Protein AF-J0KR33-F1 (afdb_monomer_lite)

Radius of gyration: 20.99 Å; chains: 1; bounding box: 46×33×63 Å

pLDDT: mean 86.6, std 11.47, range [29.89, 96.38]

Foldseek 3Di:
DVQLQQQDDPVQLVCLQVVHDDDTPPDDQWDWDFDADPVRDTDIDIDGDSVNVVSVVVLVVLLVVLVVVVVVVVVCCVVPNDPPAAEDEAAQADSSSSGPSNVVSNVVVQVVVQVVVCVVPVDNRHYYHYARQWPDPRNQVVCCVVPVDRCVPPPSVPTPRCPPVDDDDD

Structure (mmCIF, N/CA/C/O backbone):
data_AF-J0KR33-F1
#
_entry.id   AF-J0KR33-F1
#
loop_
_atom_site.group_PDB
_atom_site.id
_atom_site.type_symbol
_atom_site.label_atom_id
_atom_site.label_alt_id
_atom_site.label_comp_id
_atom_site.label_asym_id
_atom_site.label_entity_id
_atom_site.label_seq_id
_atom_site.pdbx_PDB_ins_code
_atom_site.Cartn_x
_atom_site.Cartn_y
_atom_site.Cartn_z
_atom_site.occupancy
_atom_site.B_iso_or_equiv
_atom_site.auth_seq_id
_atom_site.auth_comp_id
_atom_site.auth_asym_id
_atom_site.auth_atom_id
_atom_site.pdbx_PDB_model_num
ATOM 1 N N . MET A 1 1 ? 11.641 -3.487 -12.365 1.00 61.62 1 MET A N 1
ATOM 2 C CA . MET A 1 1 ? 10.356 -3.474 -11.622 1.00 61.62 1 MET A CA 1
ATOM 3 C C . MET A 1 1 ? 10.520 -3.151 -10.135 1.00 61.62 1 MET A C 1
ATOM 5 O O . MET A 1 1 ? 9.800 -2.290 -9.658 1.00 61.62 1 MET A O 1
ATOM 9 N N . HIS A 1 2 ? 11.469 -3.759 -9.407 1.00 73.12 2 HIS A N 1
ATOM 10 C CA . HIS A 1 2 ? 11.709 -3.434 -7.984 1.00 73.12 2 HIS A CA 1
ATOM 11 C C . HIS A 1 2 ? 11.966 -1.933 -7.715 1.00 73.12 2 HIS A C 1
ATOM 13 O O . HIS A 1 2 ? 11.297 -1.379 -6.849 1.00 73.12 2 HIS A O 1
ATOM 19 N N . PRO A 1 3 ? 12.802 -1.227 -8.511 1.00 83.06 3 PRO A N 1
ATOM 20 C CA . PRO A 1 3 ? 13.039 0.203 -8.293 1.00 83.06 3 PRO A CA 1
ATOM 21 C C . PRO A 1 3 ? 11.818 1.078 -8.593 1.00 83.06 3 PRO A C 1
ATOM 23 O O . PRO A 1 3 ? 11.686 2.136 -7.991 1.00 83.06 3 PRO A O 1
ATOM 26 N N . PHE A 1 4 ? 10.918 0.623 -9.479 1.00 86.12 4 PHE A N 1
ATOM 27 C CA . PHE A 1 4 ? 9.653 1.306 -9.760 1.00 86.12 4 PHE A CA 1
ATOM 28 C C . PHE A 1 4 ? 8.812 1.365 -8.490 1.00 86.12 4 PHE A C 1
ATOM 30 O O . PHE A 1 4 ? 8.557 2.440 -7.977 1.00 86.12 4 PHE A O 1
ATOM 37 N N . LEU A 1 5 ? 8.469 0.208 -7.919 1.00 84.38 5 LEU A N 1
ATOM 38 C CA . LEU A 1 5 ? 7.576 0.142 -6.763 1.00 84.38 5 LEU A CA 1
ATOM 39 C C . LEU A 1 5 ? 8.151 0.808 -5.500 1.00 84.38 5 LEU A C 1
ATOM 41 O O . LEU A 1 5 ? 7.397 1.419 -4.746 1.00 84.38 5 LEU A O 1
ATOM 45 N N . GLU A 1 6 ? 9.456 0.669 -5.249 1.00 82.75 6 GLU A N 1
ATOM 46 C CA . GLU A 1 6 ? 10.099 1.179 -4.026 1.00 82.75 6 GLU A CA 1
ATOM 47 C C . GLU A 1 6 ? 10.270 2.695 -3.993 1.00 82.75 6 GLU A C 1
ATOM 49 O O . GLU A 1 6 ? 10.301 3.274 -2.909 1.00 82.75 6 GLU A O 1
ATOM 54 N N . ASN A 1 7 ? 10.407 3.324 -5.159 1.00 88.06 7 ASN A N 1
ATOM 55 C CA . ASN A 1 7 ? 10.664 4.757 -5.269 1.00 88.06 7 ASN A CA 1
ATOM 56 C C . ASN A 1 7 ? 9.436 5.525 -5.781 1.00 88.06 7 ASN A C 1
ATOM 58 O O . ASN A 1 7 ? 9.572 6.680 -6.164 1.00 88.06 7 ASN A O 1
ATOM 62 N N . LEU A 1 8 ? 8.250 4.901 -5.802 1.00 90.75 8 LEU A N 1
ATOM 63 C CA . LEU A 1 8 ? 6.993 5.613 -6.022 1.00 90.75 8 LEU A CA 1
ATOM 64 C C . LEU A 1 8 ? 6.630 6.429 -4.780 1.00 90.75 8 LEU A C 1
ATOM 66 O O . LEU A 1 8 ? 6.500 5.888 -3.680 1.00 90.75 8 LEU A O 1
ATOM 70 N N . ASP A 1 9 ? 6.374 7.710 -4.996 1.00 90.31 9 ASP A N 1
ATOM 71 C CA . ASP A 1 9 ? 5.743 8.608 -4.039 1.00 90.31 9 ASP A CA 1
ATOM 72 C C . ASP A 1 9 ? 4.493 9.253 -4.654 1.00 90.31 9 ASP A C 1
ATOM 74 O O . ASP A 1 9 ? 4.147 8.996 -5.809 1.00 90.31 9 ASP A O 1
ATOM 78 N N . ALA A 1 10 ? 3.786 10.064 -3.866 1.00 90.38 10 ALA A N 1
ATOM 79 C CA . ALA A 1 10 ? 2.554 10.711 -4.307 1.00 90.38 10 ALA A CA 1
ATOM 80 C C . ALA A 1 10 ? 2.751 11.587 -5.558 1.00 90.38 10 ALA A C 1
ATOM 82 O O . ALA A 1 10 ? 1.917 11.526 -6.455 1.00 90.38 10 ALA A O 1
ATOM 83 N N . ASN A 1 11 ? 3.866 12.318 -5.649 1.00 93.19 11 ASN A N 1
ATOM 84 C CA . ASN A 1 11 ? 4.140 13.222 -6.767 1.00 93.19 11 ASN A CA 1
ATOM 85 C C . ASN A 1 11 ? 4.411 12.429 -8.051 1.00 93.19 11 ASN A C 1
ATOM 87 O O . ASN A 1 11 ? 3.925 12.775 -9.122 1.00 93.19 11 ASN A O 1
ATOM 91 N N . ILE A 1 12 ? 5.175 11.336 -7.952 1.00 94.38 12 ILE A N 1
ATOM 92 C CA . ILE A 1 12 ? 5.465 10.471 -9.102 1.00 94.38 12 ILE A CA 1
ATOM 93 C C . ILE A 1 12 ? 4.192 9.755 -9.568 1.00 94.38 12 ILE A C 1
ATOM 95 O O . ILE A 1 12 ? 3.980 9.609 -10.770 1.00 94.38 12 ILE A O 1
ATOM 99 N N . ILE A 1 13 ? 3.345 9.305 -8.637 1.00 93.81 13 ILE A N 1
ATOM 100 C CA . ILE A 1 13 ? 2.056 8.680 -8.962 1.00 93.81 13 ILE A CA 1
ATOM 101 C C . ILE A 1 13 ? 1.173 9.661 -9.742 1.00 93.81 13 ILE A C 1
ATOM 103 O O . ILE A 1 13 ? 0.679 9.293 -10.805 1.00 93.81 13 ILE A O 1
ATOM 107 N N . GLU A 1 14 ? 1.020 10.890 -9.246 1.00 94.38 14 GLU A N 1
ATOM 108 C CA . GLU A 1 14 ? 0.238 11.950 -9.894 1.00 94.38 14 GLU A CA 1
ATOM 109 C C . GLU A 1 14 ? 0.777 12.258 -11.298 1.00 94.38 14 GLU A C 1
ATOM 111 O O . GLU A 1 14 ? 0.036 12.172 -12.278 1.00 94.38 14 GLU A O 1
ATOM 116 N N . ALA A 1 15 ? 2.093 12.453 -11.429 1.00 96.06 15 ALA A N 1
ATOM 117 C CA . ALA A 1 15 ? 2.729 12.700 -12.720 1.00 96.06 15 ALA A CA 1
ATOM 118 C C . ALA A 1 15 ? 2.492 11.560 -13.732 1.00 96.06 15 ALA A C 1
ATOM 120 O O . ALA A 1 15 ? 2.249 11.813 -14.912 1.00 96.06 15 ALA A O 1
ATOM 121 N N . ILE A 1 16 ? 2.515 10.291 -13.300 1.00 94.88 16 ILE A N 1
ATOM 122 C CA . ILE A 1 16 ? 2.184 9.153 -14.177 1.00 94.88 16 ILE A CA 1
ATOM 123 C C . ILE A 1 16 ? 0.719 9.217 -14.635 1.00 94.88 16 ILE A C 1
ATOM 125 O O . ILE A 1 16 ? 0.423 8.951 -15.803 1.00 94.88 16 ILE A O 1
ATOM 129 N N . GLU A 1 17 ? -0.209 9.540 -13.735 1.00 93.94 17 GLU A N 1
ATOM 130 C CA . GLU A 1 17 ? -1.645 9.571 -14.033 1.00 93.94 17 GLU A CA 1
ATOM 131 C C . GLU A 1 17 ? -2.009 10.696 -15.007 1.00 93.94 17 GLU A C 1
ATOM 133 O O . GLU A 1 17 ? -2.785 10.469 -15.949 1.00 93.94 17 GLU A O 1
ATOM 138 N N . GLU A 1 18 ? -1.380 11.858 -14.840 1.00 95.94 18 GLU A N 1
ATOM 139 C CA . GLU A 1 18 ? -1.573 13.055 -15.663 1.00 95.94 18 GLU A CA 1
ATOM 140 C C . GLU A 1 18 ? -0.754 13.040 -16.969 1.00 95.94 18 GLU A C 1
ATOM 142 O O . GLU A 1 18 ? -0.981 13.850 -17.868 1.00 95.94 18 GLU A O 1
ATOM 147 N N . ASN A 1 19 ? 0.092 12.020 -17.161 1.00 93.00 19 ASN A N 1
ATOM 148 C CA . ASN A 1 19 ? 1.046 11.894 -18.271 1.00 93.00 19 ASN A CA 1
ATOM 149 C C . ASN A 1 19 ? 2.084 13.035 -18.304 1.00 93.00 19 ASN A C 1
ATOM 151 O O . ASN A 1 19 ? 2.506 13.479 -19.374 1.00 93.00 19 ASN A O 1
ATOM 155 N N . GLU A 1 20 ? 2.496 13.503 -17.130 1.00 94.50 20 GLU A N 1
ATOM 156 C CA . GLU A 1 20 ? 3.569 14.474 -16.954 1.00 94.50 20 GLU A CA 1
ATOM 157 C C . GLU A 1 20 ? 4.954 13.805 -16.913 1.00 94.50 20 GLU A C 1
ATOM 159 O O . GLU A 1 20 ? 5.106 12.578 -16.884 1.00 94.50 20 GLU A O 1
ATOM 164 N N . ASN A 1 21 ? 6.006 14.626 -16.921 1.00 92.31 21 ASN A N 1
ATOM 165 C CA . ASN A 1 21 ? 7.377 14.139 -16.817 1.00 92.31 21 ASN A CA 1
ATOM 166 C C . ASN A 1 21 ? 7.715 13.734 -15.380 1.00 92.31 21 ASN A C 1
ATOM 168 O O . ASN A 1 21 ? 7.521 14.497 -14.440 1.00 92.31 21 ASN A O 1
ATOM 172 N N . PHE A 1 22 ? 8.321 12.558 -15.233 1.00 93.81 22 PHE A N 1
ATOM 173 C CA . PHE A 1 22 ? 8.784 12.032 -13.952 1.00 93.81 22 PHE A CA 1
ATOM 174 C C . PHE A 1 22 ? 10.041 11.182 -14.132 1.00 93.81 22 PHE A C 1
ATOM 176 O O . PHE A 1 22 ? 10.245 10.560 -15.184 1.00 93.81 22 PHE A O 1
ATOM 183 N N . GLU A 1 23 ? 10.832 11.081 -13.069 1.00 92.00 23 GLU A N 1
ATOM 184 C CA . GLU A 1 23 ? 12.009 10.222 -12.990 1.00 92.00 23 GLU A CA 1
ATOM 185 C C . GLU A 1 23 ? 11.915 9.323 -11.761 1.00 92.00 23 GLU A C 1
ATOM 187 O O . GLU A 1 23 ? 11.482 9.747 -10.692 1.00 92.00 23 GLU A O 1
ATOM 192 N N . ILE A 1 24 ? 12.332 8.067 -11.914 1.00 91.56 24 ILE A N 1
ATOM 193 C CA . ILE A 1 24 ? 12.379 7.101 -10.821 1.00 91.56 24 ILE A CA 1
ATOM 194 C C . ILE A 1 24 ? 13.803 6.574 -10.732 1.00 91.56 24 ILE A C 1
ATOM 196 O O . ILE A 1 24 ? 14.344 6.017 -11.690 1.00 91.56 24 ILE A O 1
ATOM 200 N N . LYS A 1 25 ? 14.422 6.736 -9.562 1.00 90.44 25 LYS A N 1
ATOM 201 C CA . LYS A 1 25 ? 15.807 6.325 -9.339 1.00 90.44 25 LYS A CA 1
ATOM 202 C C . LYS A 1 25 ? 15.987 4.831 -9.622 1.00 90.44 25 LYS A C 1
ATOM 204 O O . LYS A 1 25 ? 15.351 3.985 -8.998 1.00 90.44 25 LYS A O 1
ATOM 209 N N . GLY A 1 26 ? 16.908 4.511 -10.531 1.00 88.19 26 GLY A N 1
ATOM 210 C CA . GLY A 1 26 ? 17.232 3.129 -10.892 1.00 88.19 26 GLY A CA 1
ATOM 211 C C . GLY A 1 26 ? 16.164 2.429 -11.737 1.00 88.19 26 GLY A C 1
ATOM 212 O O . GLY A 1 26 ? 16.160 1.201 -11.802 1.00 88.19 26 GLY A O 1
ATOM 213 N N . PHE A 1 27 ? 15.250 3.177 -12.358 1.00 91.00 27 PHE A N 1
ATOM 214 C CA . PHE A 1 27 ? 14.246 2.641 -13.268 1.00 91.00 27 PHE A CA 1
ATOM 215 C C . PHE A 1 27 ? 14.329 3.330 -14.634 1.00 91.00 27 PHE A C 1
ATOM 217 O O . PHE A 1 27 ? 14.072 4.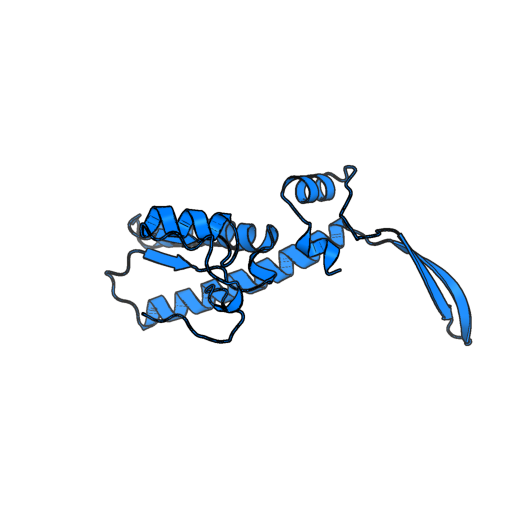526 -14.756 1.00 91.00 27 PHE A O 1
ATOM 224 N N . GLU A 1 28 ? 14.661 2.552 -15.661 1.00 89.88 28 GLU A N 1
ATOM 225 C CA . GLU A 1 28 ? 14.661 2.988 -17.058 1.00 89.88 28 GLU A CA 1
ATOM 226 C C . GLU A 1 28 ? 13.353 2.563 -17.734 1.00 89.88 28 GLU A C 1
ATOM 228 O O . GLU A 1 28 ? 12.896 1.428 -17.573 1.00 89.88 28 GLU A O 1
ATOM 233 N N . LYS A 1 29 ? 12.737 3.494 -18.472 1.00 89.50 29 LYS A N 1
ATOM 234 C CA . LYS A 1 29 ? 11.465 3.270 -19.182 1.00 89.50 29 LYS A CA 1
ATOM 235 C C . LYS A 1 29 ? 11.678 2.638 -20.554 1.00 89.50 29 LYS A C 1
ATOM 237 O O . LYS A 1 29 ? 10.815 1.903 -21.019 1.00 89.50 29 LYS A O 1
ATOM 242 N N . ASP A 1 30 ? 12.820 2.922 -21.168 1.00 90.69 30 ASP A N 1
ATOM 243 C CA . ASP A 1 30 ? 13.194 2.462 -22.498 1.00 90.69 30 ASP A CA 1
ATOM 244 C C . ASP A 1 30 ? 14.414 1.550 -22.375 1.00 90.69 30 ASP A C 1
ATOM 246 O O . ASP A 1 30 ? 15.402 1.920 -21.743 1.00 90.69 30 ASP A O 1
ATOM 250 N N . PHE A 1 31 ? 14.361 0.365 -22.976 1.00 90.75 31 PHE A N 1
ATOM 251 C CA . PHE A 1 31 ? 15.505 -0.539 -23.023 1.00 90.75 31 PHE A CA 1
ATOM 252 C C . PHE A 1 31 ? 15.518 -1.353 -24.311 1.00 90.75 31 PHE A C 1
ATOM 254 O O . PHE A 1 31 ? 14.483 -1.644 -24.911 1.00 90.75 31 PHE A O 1
ATOM 261 N N . LYS A 1 32 ? 16.723 -1.734 -24.730 1.00 92.06 32 LYS A N 1
ATOM 262 C CA . LYS A 1 32 ? 16.949 -2.550 -25.921 1.00 92.06 32 LYS A CA 1
ATOM 263 C C . LYS A 1 32 ? 17.129 -4.003 -25.526 1.00 92.06 32 LYS A C 1
ATOM 265 O O . LYS A 1 32 ? 17.891 -4.308 -24.609 1.00 92.06 32 LYS A O 1
ATOM 270 N N . ALA A 1 33 ? 16.449 -4.895 -26.234 1.00 91.75 33 ALA A N 1
ATOM 271 C CA . ALA A 1 33 ? 16.606 -6.330 -26.067 1.00 91.75 33 ALA A CA 1
ATOM 272 C C . ALA A 1 33 ? 16.908 -6.985 -27.414 1.00 91.75 33 ALA A C 1
ATOM 274 O O . ALA A 1 33 ? 16.251 -6.698 -28.413 1.00 91.75 33 ALA A O 1
ATOM 275 N N . MET A 1 34 ? 17.881 -7.892 -27.425 1.00 94.12 34 MET A N 1
ATOM 276 C CA . MET A 1 34 ? 18.097 -8.797 -28.550 1.00 94.12 34 MET A CA 1
ATOM 277 C C . MET A 1 34 ? 17.129 -9.969 -28.407 1.00 94.12 34 MET A C 1
ATOM 279 O O . MET A 1 34 ? 17.197 -10.710 -27.425 1.00 94.12 34 MET A O 1
ATOM 283 N N . LEU A 1 35 ? 16.212 -10.116 -29.359 1.00 93.25 35 LEU A N 1
ATOM 284 C CA . LEU A 1 35 ? 15.224 -11.192 -29.393 1.00 93.25 35 LEU A CA 1
ATOM 285 C C . LEU A 1 35 ? 15.411 -12.032 -30.656 1.00 93.25 35 LEU A C 1
ATOM 287 O O . LEU A 1 35 ? 15.906 -11.549 -31.669 1.00 93.25 35 LEU A O 1
ATOM 291 N N . PHE A 1 36 ? 14.993 -13.293 -30.601 1.00 94.00 36 PHE A N 1
ATOM 292 C CA . PHE A 1 36 ? 14.979 -14.164 -31.770 1.00 94.00 36 PHE A CA 1
ATOM 293 C C . PHE A 1 36 ? 13.605 -14.132 -32.424 1.00 94.00 36 PHE A C 1
ATOM 295 O O . PHE A 1 36 ? 12.580 -14.286 -31.752 1.00 94.00 36 PHE A O 1
ATOM 302 N N . ASP A 1 37 ? 13.585 -13.965 -33.741 1.00 91.19 37 ASP A N 1
ATOM 303 C CA . ASP A 1 37 ? 12.372 -14.172 -34.514 1.00 91.19 37 ASP A CA 1
ATOM 304 C C . ASP A 1 37 ? 12.028 -15.674 -34.617 1.00 91.19 37 ASP A C 1
ATOM 306 O O . ASP A 1 37 ? 12.734 -16.562 -34.129 1.00 91.19 37 ASP A O 1
ATOM 310 N N . ARG A 1 38 ? 10.919 -15.984 -35.292 1.00 93.44 38 ARG A N 1
ATOM 311 C CA . ARG A 1 38 ? 10.445 -17.368 -35.474 1.00 93.44 38 ARG A CA 1
ATOM 312 C C . ARG A 1 38 ? 11.400 -18.249 -36.288 1.00 93.44 38 ARG A C 1
ATOM 314 O O . ARG A 1 38 ? 11.239 -19.465 -36.278 1.00 93.44 38 ARG A O 1
ATOM 321 N N . ASN A 1 39 ? 12.352 -17.646 -36.993 1.00 95.06 39 ASN A N 1
ATOM 322 C CA . ASN A 1 39 ? 13.345 -18.315 -37.824 1.00 95.06 39 ASN A CA 1
ATOM 323 C C . ASN A 1 39 ? 14.707 -18.431 -37.114 1.00 95.06 39 ASN A C 1
ATOM 325 O O . ASN A 1 39 ? 15.647 -18.963 -37.701 1.00 95.06 39 ASN A O 1
ATOM 329 N N . GLY A 1 40 ? 14.821 -17.955 -35.868 1.00 91.38 40 GLY A N 1
ATOM 330 C CA . GLY A 1 40 ? 16.070 -17.953 -35.109 1.00 91.38 40 GLY A CA 1
ATOM 331 C C . GLY A 1 40 ? 17.028 -16.822 -35.490 1.00 91.38 40 GLY A C 1
ATOM 332 O O . GLY A 1 40 ? 18.216 -16.921 -35.194 1.00 91.38 40 GLY A O 1
ATOM 333 N N . VAL A 1 41 ? 16.544 -15.759 -36.140 1.00 94.94 41 VAL A N 1
ATOM 334 C CA . VAL A 1 41 ? 17.346 -14.574 -36.475 1.00 94.94 41 VAL A CA 1
ATOM 335 C C . VAL A 1 41 ? 17.311 -13.581 -35.318 1.00 94.94 41 VAL A C 1
ATOM 337 O O . VAL A 1 41 ? 16.238 -13.208 -34.840 1.00 94.94 41 VAL A O 1
ATOM 340 N N . GLU A 1 42 ? 18.489 -13.130 -34.888 1.00 94.69 42 GLU A N 1
ATOM 341 C CA . GLU A 1 42 ? 18.624 -12.070 -33.888 1.00 94.69 42 GLU A CA 1
ATOM 342 C C . GLU A 1 42 ? 18.111 -10.735 -34.434 1.00 94.69 42 GLU A C 1
ATOM 344 O O . GLU A 1 42 ? 18.546 -10.255 -35.481 1.00 94.69 42 GLU A O 1
ATOM 349 N N . THR A 1 43 ? 17.184 -10.127 -33.704 1.00 92.62 43 THR A N 1
ATOM 350 C CA . THR A 1 43 ? 16.588 -8.828 -34.003 1.00 92.62 43 THR A CA 1
ATOM 351 C C . THR A 1 43 ? 16.701 -7.942 -32.770 1.00 92.62 43 THR A C 1
ATOM 353 O O . THR A 1 43 ? 16.302 -8.333 -31.672 1.00 92.62 43 THR A O 1
ATOM 356 N N . GLU A 1 44 ? 17.239 -6.738 -32.947 1.00 93.88 44 GLU A N 1
ATOM 357 C CA . GLU A 1 44 ? 17.228 -5.710 -31.907 1.00 93.88 44 GLU A CA 1
ATOM 358 C C . GLU A 1 44 ? 15.817 -5.122 -31.797 1.00 93.88 44 GLU A C 1
ATOM 360 O O . GLU A 1 44 ? 15.231 -4.694 -32.794 1.00 93.88 44 GLU A O 1
ATOM 365 N N . CYS A 1 45 ? 15.250 -5.124 -30.594 1.00 92.38 45 CYS A N 1
ATOM 366 C CA . CYS A 1 45 ? 13.931 -4.572 -30.319 1.00 92.38 45 CYS A CA 1
ATOM 367 C C . CYS A 1 45 ? 14.022 -3.461 -29.273 1.00 92.38 45 CYS A C 1
ATOM 369 O O . CYS A 1 45 ? 14.548 -3.668 -28.177 1.00 92.38 45 CYS A O 1
ATOM 371 N N . ASP A 1 46 ? 13.443 -2.307 -29.603 1.00 92.56 46 ASP A N 1
ATOM 372 C CA . ASP A 1 46 ? 13.210 -1.219 -28.660 1.00 92.56 46 ASP A CA 1
ATOM 373 C C . ASP A 1 46 ? 11.949 -1.521 -27.845 1.00 92.56 46 ASP A C 1
ATOM 375 O O . ASP A 1 46 ? 10.839 -1.574 -28.380 1.00 92.56 46 ASP A O 1
ATOM 379 N N . LEU A 1 47 ? 12.117 -1.730 -26.542 1.00 91.44 47 LEU A N 1
ATOM 380 C CA . LEU A 1 47 ? 11.025 -1.978 -25.611 1.00 91.44 47 LEU A CA 1
ATOM 381 C C . LEU A 1 47 ? 10.803 -0.744 -24.744 1.00 91.44 47 LEU A C 1
ATOM 383 O O . LEU A 1 47 ? 11.748 -0.147 -24.229 1.00 91.44 47 LEU A O 1
ATOM 387 N N . LYS A 1 48 ? 9.530 -0.385 -24.576 1.00 91.81 48 LYS A N 1
ATOM 388 C CA . LYS A 1 48 ? 9.099 0.741 -23.750 1.00 91.81 48 LYS A CA 1
ATOM 389 C C . LYS A 1 48 ? 8.105 0.268 -22.711 1.00 91.81 48 LYS A C 1
ATOM 391 O O . LYS A 1 48 ? 7.160 -0.448 -23.037 1.00 91.81 48 LYS A O 1
ATOM 396 N N . VAL A 1 49 ? 8.312 0.677 -21.468 1.00 91.12 49 VAL A N 1
ATOM 397 C CA . VAL A 1 49 ? 7.380 0.393 -20.382 1.00 91.12 49 VAL A CA 1
ATOM 398 C C . VAL A 1 49 ? 6.275 1.439 -20.387 1.00 91.12 49 VAL A C 1
ATOM 400 O O . VAL A 1 49 ? 6.526 2.614 -20.110 1.00 91.12 49 VAL A O 1
ATOM 403 N N . ASP A 1 50 ? 5.040 1.000 -20.620 1.00 93.38 50 ASP A N 1
ATOM 404 C CA . ASP A 1 50 ? 3.867 1.811 -20.308 1.00 93.38 50 ASP A CA 1
ATOM 405 C C . ASP A 1 50 ? 3.727 1.905 -18.781 1.00 93.38 50 ASP A C 1
ATOM 407 O O . ASP A 1 50 ? 3.241 1.001 -18.098 1.00 93.38 50 ASP A O 1
ATOM 411 N N . CYS A 1 51 ? 4.229 3.006 -18.223 1.00 94.00 51 CYS A N 1
ATOM 412 C CA . CYS A 1 51 ? 4.225 3.228 -16.782 1.00 94.00 51 CYS A CA 1
ATOM 413 C C . CYS A 1 51 ? 2.812 3.432 -16.228 1.00 94.00 51 CYS A C 1
ATOM 415 O O . CYS A 1 51 ? 2.593 3.171 -15.046 1.00 94.00 51 CYS A O 1
ATOM 417 N N . LYS A 1 52 ? 1.863 3.873 -17.059 1.00 94.56 52 LYS A N 1
ATOM 418 C CA . LYS A 1 52 ? 0.476 4.097 -16.657 1.00 94.56 52 LYS A CA 1
ATOM 419 C C . LYS A 1 52 ? -0.277 2.778 -16.581 1.00 94.56 52 LYS A C 1
ATOM 421 O O . LYS A 1 52 ? -0.934 2.515 -15.575 1.00 94.56 52 LYS A O 1
ATOM 426 N N . GLU A 1 53 ? -0.108 1.916 -17.580 1.00 95.38 53 GLU A N 1
ATOM 427 C CA . GLU A 1 53 ? -0.624 0.546 -17.541 1.00 95.38 53 GLU A CA 1
ATOM 428 C C . GLU A 1 53 ? 0.007 -0.245 -16.386 1.00 95.38 53 GLU A C 1
ATOM 430 O O . GLU A 1 53 ? -0.706 -0.883 -15.609 1.00 95.38 53 GLU A O 1
ATOM 435 N N . LEU A 1 54 ? 1.328 -0.135 -16.195 1.00 93.69 54 LEU A N 1
ATOM 436 C CA . LEU A 1 54 ? 2.026 -0.773 -15.077 1.00 93.69 54 LEU A CA 1
ATOM 437 C C . LEU A 1 54 ? 1.496 -0.289 -13.719 1.00 93.69 54 LEU A C 1
ATOM 439 O O . LEU A 1 54 ? 1.255 -1.105 -12.828 1.00 93.69 54 LEU A O 1
ATOM 443 N N . LEU A 1 55 ? 1.304 1.023 -13.552 1.00 95.00 55 LEU A N 1
ATOM 444 C CA . LEU A 1 55 ? 0.746 1.595 -12.329 1.00 95.00 55 LEU A CA 1
ATOM 445 C C . LEU A 1 55 ? -0.682 1.092 -12.082 1.00 95.00 55 LEU A C 1
ATOM 447 O O . LEU A 1 55 ? -0.994 0.709 -10.955 1.00 95.00 55 LEU A O 1
ATOM 451 N N . SER A 1 56 ? -1.522 1.044 -13.121 1.00 95.44 56 SER A N 1
ATOM 452 C CA . SER A 1 56 ? -2.887 0.512 -13.030 1.00 95.44 56 SER A CA 1
ATOM 453 C C . SER A 1 56 ? -2.883 -0.950 -12.589 1.00 95.44 56 SER A C 1
ATOM 455 O O . SER A 1 56 ? -3.546 -1.298 -11.615 1.00 95.44 56 SER A O 1
ATOM 457 N N . LEU A 1 57 ? -2.068 -1.793 -13.231 1.00 95.44 57 LEU A N 1
ATOM 458 C CA . LEU A 1 57 ? -1.955 -3.213 -12.899 1.00 95.44 57 LEU A CA 1
ATOM 459 C C . LEU A 1 57 ? -1.521 -3.428 -11.441 1.00 95.44 57 LEU A C 1
ATOM 461 O O . LEU A 1 57 ? -2.052 -4.300 -10.748 1.00 95.44 57 LEU A O 1
ATOM 465 N N . LEU A 1 58 ? -0.561 -2.630 -10.962 1.00 93.69 58 LEU A N 1
ATOM 466 C CA . LEU A 1 58 ? -0.109 -2.675 -9.572 1.00 93.69 58 LEU A CA 1
ATOM 467 C C . LEU A 1 58 ? -1.213 -2.240 -8.605 1.00 93.69 58 LEU A C 1
ATOM 469 O O . LEU A 1 58 ? -1.454 -2.939 -7.620 1.00 93.69 58 LEU A O 1
ATOM 473 N N . LYS A 1 59 ? -1.899 -1.123 -8.886 1.00 95.06 59 LYS A N 1
ATOM 474 C CA . LYS A 1 59 ? -3.029 -0.647 -8.074 1.00 95.06 59 LYS A CA 1
ATOM 475 C C . LYS A 1 59 ? -4.118 -1.715 -7.985 1.00 95.06 59 LYS A C 1
ATOM 477 O O . LYS A 1 59 ? -4.551 -2.028 -6.879 1.00 95.06 59 LYS A O 1
ATOM 482 N N . ASP A 1 60 ? -4.494 -2.333 -9.100 1.00 96.38 60 ASP A N 1
ATOM 483 C CA . ASP A 1 60 ? -5.526 -3.372 -9.136 1.00 96.38 60 ASP A CA 1
ATOM 484 C C . ASP A 1 60 ? -5.147 -4.587 -8.288 1.00 96.38 60 ASP A C 1
ATOM 486 O O . ASP A 1 60 ? -5.939 -5.039 -7.459 1.00 96.38 60 ASP A O 1
ATOM 490 N N . LYS A 1 61 ? -3.911 -5.082 -8.421 1.00 95.00 61 LYS A N 1
ATOM 491 C CA . LYS A 1 61 ? -3.432 -6.238 -7.647 1.00 95.00 61 LYS A CA 1
ATOM 492 C C . LYS A 1 61 ? -3.339 -5.954 -6.151 1.00 95.00 61 LYS A C 1
ATOM 494 O O . LYS A 1 61 ? -3.689 -6.812 -5.339 1.00 95.00 61 LYS A O 1
ATOM 499 N N . ILE A 1 62 ? -2.885 -4.761 -5.774 1.00 94.44 62 ILE A N 1
ATOM 500 C CA . ILE A 1 62 ? -2.821 -4.346 -4.368 1.00 94.44 62 ILE A CA 1
ATOM 501 C C . ILE A 1 62 ? -4.238 -4.198 -3.803 1.00 94.44 62 ILE A C 1
ATOM 503 O O . ILE A 1 62 ? -4.522 -4.733 -2.732 1.00 94.44 62 ILE A O 1
ATOM 507 N N . ASN A 1 63 ? -5.141 -3.541 -4.535 1.00 95.62 63 ASN A N 1
ATOM 508 C CA . ASN A 1 63 ? -6.538 -3.376 -4.135 1.00 95.62 63 ASN A CA 1
ATOM 509 C C . ASN A 1 63 ? -7.250 -4.726 -3.974 1.00 95.62 63 ASN A C 1
ATOM 511 O O . ASN A 1 63 ? -7.990 -4.906 -3.010 1.00 95.62 63 ASN A O 1
ATOM 515 N N . GLU A 1 64 ? -6.995 -5.688 -4.865 1.00 95.69 64 GLU A N 1
ATOM 516 C CA . GLU A 1 64 ? -7.491 -7.066 -4.758 1.00 95.69 64 GLU A CA 1
ATOM 517 C C . GLU A 1 64 ? -7.014 -7.726 -3.451 1.00 95.69 64 GLU A C 1
ATOM 519 O O . GLU A 1 64 ? -7.819 -8.263 -2.686 1.00 95.69 64 GLU A O 1
ATOM 524 N N . GLY A 1 65 ? -5.717 -7.627 -3.142 1.00 94.12 65 GLY A N 1
ATOM 525 C CA . GLY A 1 65 ? -5.145 -8.151 -1.899 1.00 94.12 65 GLY A CA 1
ATOM 526 C C . GLY A 1 65 ? -5.747 -7.514 -0.642 1.00 94.12 65 GLY A C 1
ATOM 527 O O . GLY A 1 65 ? -6.129 -8.222 0.293 1.00 94.12 65 GLY A O 1
ATOM 528 N N . VAL A 1 66 ? -5.893 -6.187 -0.631 1.00 94.19 66 VAL A N 1
ATOM 529 C CA . VAL A 1 66 ? -6.495 -5.447 0.489 1.00 94.19 66 VAL A CA 1
ATOM 530 C C . VAL A 1 66 ? -7.980 -5.786 0.643 1.00 94.19 66 VAL A C 1
ATOM 532 O O . VAL A 1 66 ? -8.450 -6.001 1.760 1.00 9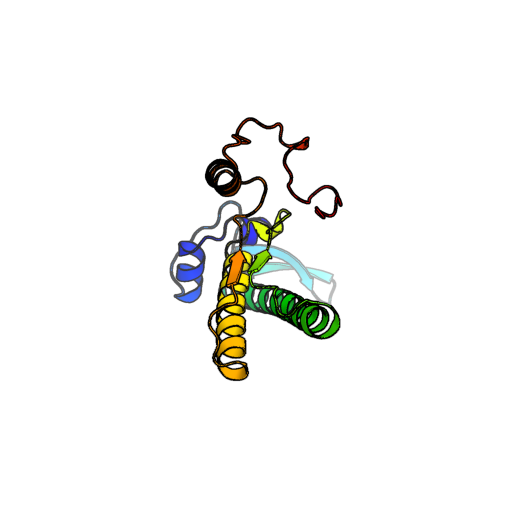4.19 66 VAL A O 1
ATOM 535 N N . ALA A 1 67 ? -8.730 -5.905 -0.454 1.00 92.50 67 ALA A N 1
ATOM 536 C CA . ALA A 1 67 ? -10.131 -6.315 -0.410 1.00 92.50 67 ALA A CA 1
ATOM 537 C C . ALA A 1 67 ? -10.291 -7.716 0.199 1.00 92.50 67 ALA A C 1
ATOM 539 O O . ALA A 1 67 ? -11.148 -7.916 1.061 1.00 92.50 67 ALA A O 1
ATOM 540 N N . ASN A 1 68 ? -9.426 -8.659 -0.185 1.00 92.38 68 ASN A N 1
ATOM 541 C CA . ASN A 1 68 ? -9.410 -10.008 0.379 1.00 92.38 68 ASN A CA 1
ATOM 542 C C . ASN A 1 68 ? -9.066 -10.008 1.876 1.00 92.38 68 ASN A C 1
ATOM 544 O O . ASN A 1 68 ? -9.703 -10.730 2.645 1.00 92.38 68 ASN A O 1
ATOM 548 N N . PHE A 1 69 ? -8.118 -9.167 2.307 1.00 91.94 69 PHE A N 1
ATOM 549 C CA . PHE A 1 69 ? -7.813 -8.969 3.726 1.00 91.94 69 PHE A CA 1
ATOM 550 C C . PHE A 1 69 ? -9.056 -8.526 4.508 1.00 91.94 69 PHE A C 1
ATOM 552 O O . PHE A 1 69 ? -9.427 -9.169 5.490 1.00 91.94 69 PHE A O 1
ATOM 559 N N . PHE A 1 70 ? -9.742 -7.474 4.050 1.00 88.81 70 PHE A N 1
ATOM 560 C CA . PHE A 1 70 ? -10.933 -6.972 4.737 1.00 88.81 70 PHE A CA 1
ATOM 561 C C . PHE A 1 70 ? -12.108 -7.952 4.682 1.00 88.81 70 PHE A C 1
ATOM 563 O O . PHE A 1 70 ? -12.840 -8.057 5.659 1.00 88.81 70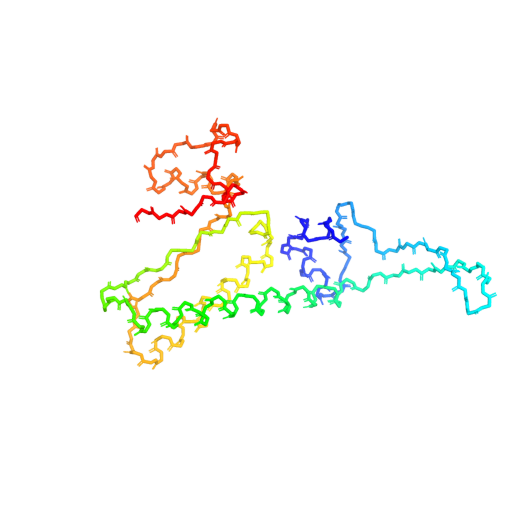 PHE A O 1
ATOM 570 N N . ALA A 1 71 ? -12.274 -8.713 3.598 1.00 87.88 71 ALA A N 1
ATOM 571 C CA . ALA A 1 71 ? -13.301 -9.750 3.517 1.00 87.88 71 ALA A CA 1
ATOM 572 C C . ALA A 1 71 ? -13.060 -10.877 4.536 1.00 87.88 71 ALA A C 1
ATOM 574 O O . ALA A 1 71 ? -13.981 -11.273 5.255 1.00 87.88 71 ALA A O 1
ATOM 575 N N . GLY A 1 72 ? -11.815 -11.359 4.641 1.00 86.12 72 GLY A N 1
ATOM 576 C CA . GLY A 1 72 ? -11.422 -12.337 5.656 1.00 86.12 72 GLY A CA 1
ATOM 577 C C . GLY A 1 72 ? -11.609 -11.793 7.073 1.00 86.12 72 GLY A C 1
ATOM 578 O O . GLY A 1 72 ? -12.169 -12.472 7.931 1.00 86.12 72 GLY A O 1
ATOM 579 N N . PHE A 1 73 ? -11.230 -10.536 7.293 1.00 82.88 73 PHE A N 1
ATOM 580 C CA . PHE A 1 73 ? -11.441 -9.841 8.558 1.00 82.88 73 PHE A CA 1
ATOM 581 C C . PHE A 1 73 ? -12.926 -9.731 8.932 1.00 82.88 73 PHE A C 1
ATOM 583 O O . PHE A 1 73 ? -13.303 -10.125 10.033 1.00 82.88 73 PHE A O 1
ATOM 590 N N . SER A 1 74 ? -13.788 -9.253 8.028 1.00 80.56 74 SER A N 1
ATOM 591 C CA . SER A 1 74 ? -15.229 -9.126 8.284 1.00 80.56 74 SER A CA 1
ATOM 592 C C . SER A 1 74 ? -15.865 -10.462 8.658 1.00 80.56 74 SER A C 1
ATOM 594 O O . SER A 1 74 ? -16.748 -10.496 9.514 1.00 80.56 74 SER A O 1
ATOM 596 N N . LYS A 1 75 ? -15.399 -11.560 8.053 1.00 82.19 75 LYS A N 1
ATOM 597 C CA . LYS A 1 75 ? -15.835 -12.910 8.411 1.00 82.19 75 LYS A CA 1
ATOM 598 C C . LYS A 1 75 ? -15.455 -13.259 9.853 1.00 82.19 75 LYS A C 1
ATOM 600 O O . LYS A 1 75 ? -16.321 -13.656 10.624 1.00 82.19 75 LYS A O 1
ATOM 605 N N . VAL A 1 76 ? -14.193 -13.053 10.237 1.00 77.75 76 VAL A N 1
ATOM 606 C CA . VAL A 1 76 ? -13.717 -13.336 11.603 1.00 77.75 76 VAL A CA 1
ATOM 607 C C . VAL A 1 76 ? -14.440 -12.472 12.638 1.00 77.75 76 VAL A C 1
ATOM 609 O O . VAL A 1 76 ? -14.835 -12.993 13.679 1.00 77.75 76 VAL A O 1
ATOM 612 N N . MET A 1 77 ? -14.664 -11.187 12.340 1.00 74.56 77 MET A N 1
ATOM 613 C CA . MET A 1 77 ? -15.426 -10.278 13.204 1.00 74.56 77 MET A CA 1
ATOM 614 C C . MET A 1 77 ? -16.850 -10.776 13.447 1.00 74.56 77 MET A C 1
ATOM 616 O O . MET A 1 77 ? -17.303 -10.784 14.586 1.00 74.56 77 MET A O 1
ATOM 620 N N . ALA A 1 78 ? -17.549 -11.199 12.390 1.00 74.06 78 ALA A N 1
ATOM 621 C CA . ALA A 1 78 ? -18.923 -11.683 12.495 1.00 74.06 78 ALA A CA 1
ATOM 622 C C . ALA A 1 78 ? -19.037 -12.996 13.288 1.00 74.06 78 ALA A C 1
ATOM 624 O O . ALA A 1 78 ? -20.066 -13.245 13.909 1.00 74.06 78 ALA A O 1
ATOM 625 N N . GLU A 1 79 ? -18.000 -13.834 13.245 1.00 75.00 79 GLU A N 1
ATOM 626 C CA . GLU A 1 79 ? -18.004 -15.161 13.864 1.00 75.00 79 GLU A CA 1
ATOM 627 C C . GLU A 1 79 ? -17.490 -15.162 15.314 1.00 75.00 79 GLU A C 1
ATOM 629 O O . GLU A 1 79 ? -17.928 -16.001 16.097 1.00 75.00 79 GLU A O 1
ATOM 634 N N . ASN A 1 80 ? -16.562 -14.266 15.683 1.00 65.00 80 ASN A N 1
ATOM 635 C CA . ASN A 1 80 ? -15.740 -14.457 16.889 1.00 65.00 80 ASN A CA 1
ATOM 636 C C . ASN A 1 80 ? -15.519 -13.212 17.761 1.00 65.00 80 ASN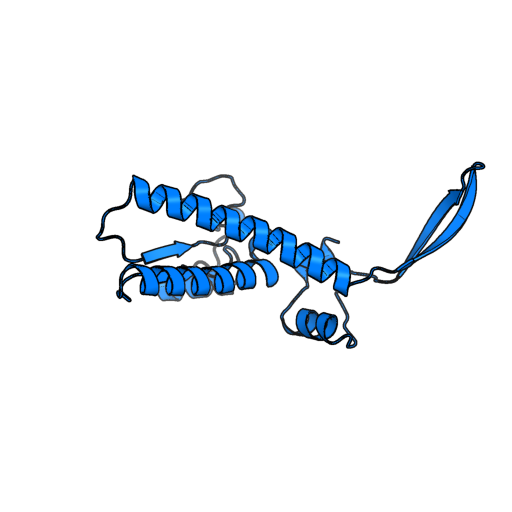 A C 1
ATOM 638 O O . ASN A 1 80 ? -14.838 -13.328 18.780 1.00 65.00 80 ASN A O 1
ATOM 642 N N . ILE A 1 81 ? -16.002 -12.026 17.375 1.00 62.66 81 ILE A N 1
ATOM 643 C CA . ILE A 1 81 ? -15.594 -10.782 18.044 1.00 62.66 81 ILE A CA 1
ATOM 644 C C . ILE A 1 81 ? -16.738 -10.164 18.847 1.00 62.66 81 ILE A C 1
ATOM 646 O O . ILE A 1 81 ? -17.860 -10.025 18.368 1.00 62.66 81 ILE A O 1
ATOM 650 N N . ASP A 1 82 ? -16.405 -9.816 20.092 1.00 65.44 82 ASP A N 1
ATOM 651 C CA . ASP A 1 82 ? -17.271 -9.164 21.073 1.00 65.44 82 ASP A CA 1
ATOM 652 C C . ASP A 1 82 ? -17.866 -7.858 20.516 1.00 65.44 82 ASP A C 1
ATOM 654 O O . ASP A 1 82 ? -17.189 -7.094 19.817 1.00 65.44 82 ASP A O 1
ATOM 658 N N . ASP A 1 83 ? -19.116 -7.559 20.871 1.00 67.69 83 ASP A N 1
ATOM 659 C CA . ASP A 1 83 ? -19.802 -6.318 20.493 1.00 67.69 83 ASP A CA 1
ATOM 660 C C . ASP A 1 83 ? -19.144 -5.064 21.107 1.00 67.69 83 ASP A C 1
ATOM 662 O O . ASP A 1 83 ? -19.422 -3.924 20.709 1.00 67.69 83 ASP A O 1
ATOM 666 N N . GLN A 1 84 ? -18.209 -5.280 22.035 1.00 69.06 84 GLN A N 1
ATOM 667 C CA . GLN A 1 84 ? -17.346 -4.272 22.635 1.00 69.06 84 GLN A CA 1
ATOM 668 C C . GLN A 1 84 ? -16.087 -3.952 21.821 1.00 69.06 84 GLN A C 1
ATOM 670 O O . GLN A 1 84 ? -15.405 -2.979 22.144 1.00 69.06 84 GLN A O 1
ATOM 675 N N . CYS A 1 85 ? -15.757 -4.696 20.760 1.00 76.56 85 CYS A N 1
ATOM 676 C CA . CYS A 1 85 ? -14.602 -4.365 19.925 1.00 76.56 85 CYS A CA 1
ATOM 677 C C . CYS A 1 85 ? -14.858 -3.069 19.139 1.00 76.56 85 CYS A C 1
ATOM 679 O O . CYS A 1 85 ? -15.639 -3.031 18.189 1.00 76.56 85 CYS A O 1
ATOM 681 N N . ARG A 1 86 ? -14.204 -1.979 19.561 1.00 80.94 86 ARG A N 1
ATOM 682 C CA . ARG A 1 86 ? -14.384 -0.628 18.993 1.00 80.94 86 ARG A CA 1
ATOM 683 C C . ARG A 1 86 ? -13.230 -0.154 18.118 1.00 80.94 86 ARG A C 1
ATOM 685 O O . ARG A 1 86 ? -13.350 0.878 17.462 1.00 80.94 86 ARG A O 1
ATOM 692 N N . ALA A 1 87 ? -12.110 -0.866 18.116 1.00 87.31 87 ALA A N 1
ATOM 693 C CA . ALA A 1 87 ? -10.935 -0.476 17.356 1.00 87.31 87 ALA A CA 1
ATOM 694 C C . ALA A 1 87 ? -10.245 -1.690 16.739 1.00 87.31 87 ALA A C 1
ATOM 696 O O . ALA A 1 87 ? -10.054 -2.707 17.402 1.00 87.31 87 ALA A O 1
ATOM 697 N N . PHE A 1 88 ? -9.832 -1.546 15.483 1.00 86.12 88 PHE A N 1
ATOM 698 C CA . PHE A 1 88 ? -8.979 -2.503 14.801 1.00 86.12 88 PHE A CA 1
ATOM 699 C C . PHE A 1 88 ? -7.655 -1.853 14.418 1.00 86.12 88 PHE A C 1
ATOM 701 O O . PHE A 1 88 ? -7.613 -0.847 13.707 1.00 86.12 88 PHE A O 1
ATOM 708 N N . HIS A 1 89 ? -6.581 -2.450 14.914 1.00 89.69 89 HIS A N 1
ATOM 709 C CA . HIS A 1 89 ? -5.217 -1.969 14.774 1.00 89.69 89 HIS A CA 1
ATOM 710 C C . HIS A 1 89 ? -4.531 -2.728 13.632 1.00 89.69 89 HIS A C 1
ATOM 712 O O . HIS A 1 89 ? -4.397 -3.948 13.688 1.00 89.69 89 HIS A O 1
ATOM 718 N N . ILE A 1 90 ? -4.113 -2.012 12.587 1.00 90.56 90 ILE A N 1
ATOM 719 C CA . ILE A 1 90 ? -3.480 -2.571 11.387 1.00 90.56 90 ILE A CA 1
ATOM 720 C C . ILE A 1 90 ? -2.016 -2.148 11.362 1.00 90.56 90 ILE A C 1
ATOM 722 O O . ILE A 1 90 ? -1.696 -0.986 11.106 1.00 90.56 90 ILE A O 1
ATOM 726 N N . PHE A 1 91 ? -1.126 -3.109 11.588 1.00 91.06 91 PHE A N 1
ATOM 727 C CA . PHE A 1 91 ? 0.316 -2.905 11.514 1.00 91.06 91 PHE A CA 1
ATOM 728 C C . PHE A 1 91 ? 0.842 -3.285 10.128 1.00 91.06 91 PHE A C 1
ATOM 730 O O . PHE A 1 91 ? 0.717 -4.431 9.692 1.00 91.06 91 PHE A O 1
ATOM 737 N N . LEU A 1 92 ? 1.453 -2.324 9.436 1.00 90.31 92 LEU A N 1
ATOM 738 C CA . LEU A 1 92 ? 2.009 -2.515 8.100 1.00 90.31 92 LEU A CA 1
ATOM 739 C C . LEU A 1 92 ? 3.459 -3.027 8.195 1.00 90.31 92 LEU A C 1
ATOM 741 O O . LEU A 1 92 ? 4.410 -2.259 8.314 1.00 90.31 92 LEU A O 1
ATOM 745 N N . GLY A 1 93 ? 3.630 -4.350 8.172 1.00 88.00 93 GLY A N 1
ATOM 746 C CA . GLY A 1 93 ? 4.933 -5.018 8.282 1.00 88.00 93 GLY A CA 1
ATOM 747 C C . GLY A 1 93 ? 5.542 -5.449 6.942 1.00 88.00 93 GLY A C 1
ATOM 748 O O . GLY A 1 93 ? 4.832 -5.670 5.961 1.00 88.00 93 GLY A O 1
ATOM 749 N N . GLY A 1 94 ? 6.865 -5.622 6.897 1.00 84.62 94 GLY A N 1
ATOM 750 C CA . GLY A 1 94 ? 7.591 -6.090 5.710 1.00 84.62 94 GLY A CA 1
ATOM 751 C C . GLY A 1 94 ? 7.917 -5.002 4.676 1.00 84.62 94 GLY A C 1
ATOM 752 O O . GLY A 1 94 ? 7.488 -3.857 4.770 1.00 84.62 94 GLY A O 1
ATOM 753 N N . ASN A 1 95 ? 8.717 -5.355 3.663 1.00 82.44 95 ASN A N 1
ATOM 754 C CA . ASN A 1 95 ? 9.191 -4.381 2.666 1.00 82.44 95 ASN A CA 1
ATOM 755 C C . ASN A 1 95 ? 8.055 -3.807 1.807 1.00 82.44 95 ASN A C 1
ATOM 757 O O . ASN A 1 95 ? 8.041 -2.606 1.556 1.00 82.44 95 ASN A O 1
ATOM 761 N N . ALA A 1 96 ? 7.096 -4.642 1.390 1.00 84.00 96 ALA A N 1
ATOM 762 C CA . ALA A 1 96 ? 5.984 -4.214 0.536 1.00 84.00 96 ALA A CA 1
ATOM 763 C C . ALA A 1 96 ? 5.129 -3.118 1.195 1.00 84.00 96 ALA A C 1
ATOM 765 O O . ALA A 1 96 ? 4.667 -2.199 0.526 1.00 84.00 96 ALA A O 1
ATOM 766 N N . SER A 1 97 ? 4.994 -3.174 2.519 1.00 87.44 97 SER A N 1
ATOM 767 C CA . SER A 1 97 ? 4.257 -2.205 3.330 1.00 87.44 97 SER A CA 1
ATOM 768 C C . SER A 1 97 ? 4.832 -0.789 3.303 1.00 87.44 97 SER A C 1
ATOM 770 O O . SER A 1 97 ? 4.124 0.152 3.639 1.00 87.44 97 SER A O 1
ATOM 772 N N . ARG A 1 98 ? 6.089 -0.606 2.873 1.00 87.62 98 ARG A N 1
ATOM 773 C CA . ARG A 1 98 ? 6.689 0.726 2.678 1.00 87.62 98 ARG A CA 1
ATOM 774 C C . ARG A 1 98 ? 6.185 1.429 1.414 1.00 87.62 98 ARG A C 1
ATOM 776 O O . ARG A 1 98 ? 6.452 2.613 1.244 1.00 87.62 98 ARG A O 1
ATOM 783 N N . SER A 1 99 ? 5.490 0.716 0.528 1.00 88.19 99 SER A N 1
ATOM 784 C CA . SER A 1 99 ? 4.940 1.284 -0.700 1.00 88.19 99 SER A CA 1
ATOM 785 C C . SER A 1 99 ? 3.800 2.260 -0.402 1.00 88.19 99 SER A C 1
ATOM 787 O O . SER A 1 99 ? 2.842 1.918 0.298 1.00 88.19 99 SER A O 1
ATOM 789 N N . ALA A 1 100 ? 3.857 3.445 -1.017 1.00 89.19 100 ALA A N 1
ATOM 790 C CA . ALA A 1 100 ? 2.780 4.431 -0.957 1.00 89.19 100 ALA A CA 1
ATOM 791 C C . ALA A 1 100 ? 1.441 3.860 -1.461 1.00 89.19 100 ALA A C 1
ATOM 793 O O . ALA A 1 100 ? 0.396 4.132 -0.871 1.00 89.19 100 ALA A O 1
ATOM 794 N N . LEU A 1 101 ? 1.477 3.002 -2.489 1.00 92.75 101 LEU A N 1
ATOM 795 C CA . LEU A 1 101 ? 0.286 2.363 -3.056 1.00 92.75 101 LEU A CA 1
ATOM 796 C C . LEU A 1 101 ? -0.409 1.435 -2.057 1.00 92.75 101 LEU A C 1
ATOM 798 O O . LEU A 1 101 ? -1.634 1.430 -1.971 1.00 92.75 101 LEU A O 1
ATOM 802 N N . VAL A 1 102 ? 0.362 0.666 -1.282 1.00 92.19 102 VAL A N 1
ATOM 803 C CA . VAL A 1 102 ? -0.194 -0.241 -0.267 1.00 92.19 102 VAL A CA 1
ATOM 804 C C . VAL A 1 102 ? -0.883 0.561 0.829 1.00 92.19 102 VAL A C 1
ATOM 806 O O . VAL A 1 102 ? -2.038 0.284 1.147 1.00 92.19 102 VAL A O 1
ATOM 809 N N . LYS A 1 103 ? -0.218 1.595 1.360 1.00 91.00 103 LYS A N 1
ATOM 810 C CA . LYS A 1 103 ? -0.813 2.465 2.382 1.00 91.00 103 LYS A CA 1
ATOM 811 C C . LYS A 1 103 ? -2.105 3.116 1.877 1.00 91.00 103 LYS A C 1
ATOM 813 O O . LYS A 1 103 ? -3.127 3.027 2.550 1.00 91.00 103 LYS A O 1
ATOM 818 N N . GLN A 1 104 ? -2.088 3.689 0.671 1.00 92.56 104 GLN A N 1
ATOM 819 C CA . GLN A 1 104 ? -3.278 4.281 0.049 1.00 92.56 104 GLN A CA 1
ATOM 820 C C . GLN A 1 104 ? -4.417 3.267 -0.123 1.00 92.56 104 GLN A C 1
ATOM 822 O O . GLN A 1 104 ? -5.567 3.587 0.169 1.00 92.56 104 GLN A O 1
ATOM 827 N N . ALA A 1 105 ? -4.123 2.037 -0.549 1.00 94.81 105 ALA A N 1
ATOM 828 C CA . ALA A 1 105 ? -5.140 1.001 -0.709 1.00 94.81 105 ALA A CA 1
ATOM 829 C C . ALA A 1 105 ? -5.818 0.643 0.625 1.00 94.81 105 ALA A C 1
ATOM 831 O O . ALA A 1 105 ? -7.045 0.528 0.679 1.00 94.81 105 ALA A O 1
ATOM 832 N N . PHE A 1 106 ? -5.049 0.525 1.713 1.00 95.00 106 PHE A N 1
ATOM 833 C CA . PHE A 1 106 ? -5.605 0.307 3.051 1.00 95.00 106 PHE A CA 1
ATOM 834 C C . PHE A 1 106 ? -6.447 1.491 3.538 1.00 95.00 106 PHE A C 1
ATOM 836 O O . PHE A 1 106 ? -7.524 1.269 4.089 1.00 95.00 106 PHE A O 1
ATOM 843 N N . GLU A 1 107 ? -6.004 2.729 3.311 1.00 94.25 107 GLU A N 1
ATOM 844 C CA . GLU A 1 107 ? -6.760 3.935 3.681 1.00 94.25 107 GLU A CA 1
ATOM 845 C C . GLU A 1 107 ? -8.094 4.035 2.923 1.00 94.25 107 GLU A C 1
ATOM 847 O O . GLU A 1 107 ? -9.153 4.207 3.531 1.00 94.25 107 GLU A O 1
ATOM 852 N N . ASN A 1 108 ? -8.079 3.805 1.608 1.00 93.75 108 ASN A N 1
ATOM 853 C CA . ASN A 1 108 ? -9.289 3.793 0.783 1.00 93.75 108 ASN A CA 1
ATOM 854 C C . ASN A 1 108 ? -10.259 2.683 1.215 1.00 93.75 108 ASN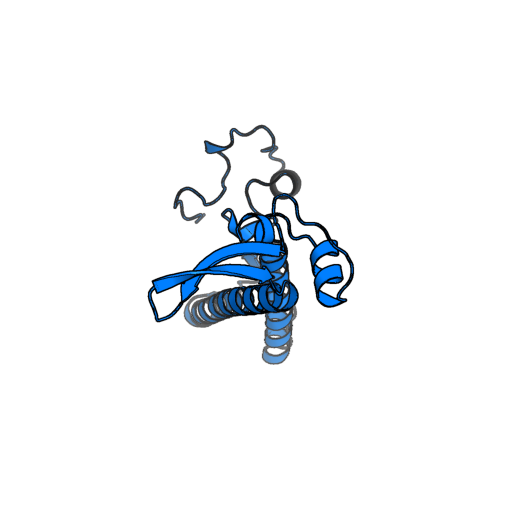 A C 1
ATOM 856 O O . ASN A 1 108 ? -11.473 2.892 1.321 1.00 93.75 108 ASN A O 1
ATOM 860 N N . ALA A 1 109 ? -9.733 1.486 1.490 1.00 93.06 109 ALA A N 1
ATOM 861 C CA . ALA A 1 109 ? -10.536 0.370 1.967 1.00 93.06 109 ALA A CA 1
ATOM 862 C C . ALA A 1 109 ? -11.124 0.650 3.358 1.00 93.06 109 ALA A C 1
ATOM 864 O O . ALA A 1 109 ? -12.306 0.382 3.575 1.00 93.06 109 ALA A O 1
ATOM 865 N N . LYS A 1 110 ? -10.349 1.253 4.270 1.00 92.00 110 LYS A N 1
ATOM 866 C CA . LYS A 1 110 ? -10.821 1.705 5.585 1.00 92.00 110 LYS A CA 1
ATOM 867 C C . LYS A 1 110 ? -12.041 2.609 5.454 1.00 92.00 110 LYS A C 1
ATOM 869 O O . LYS A 1 110 ? -13.045 2.374 6.126 1.00 92.00 110 LYS A O 1
ATOM 874 N N . GLU A 1 111 ? -11.971 3.637 4.611 1.00 92.25 111 GLU A N 1
ATOM 875 C CA . GLU A 1 111 ? -13.089 4.567 4.432 1.00 92.25 111 GLU A CA 1
ATOM 876 C C . GLU A 1 111 ? -14.355 3.859 3.951 1.00 92.25 111 GLU A C 1
ATOM 878 O O . GLU A 1 111 ? -15.449 4.131 4.452 1.00 92.25 111 GLU A O 1
ATOM 883 N N . LYS A 1 112 ? -14.210 2.926 3.003 1.00 91.12 112 LYS A N 1
ATOM 884 C CA . LYS A 1 112 ? -15.324 2.110 2.515 1.00 91.12 112 LYS A CA 1
ATOM 885 C C . LYS A 1 112 ? -15.931 1.265 3.637 1.00 91.12 112 LYS A C 1
ATOM 887 O O . LYS A 1 112 ? -17.144 1.282 3.816 1.00 91.12 112 LYS A O 1
ATOM 892 N N . GLN A 1 113 ? -15.101 0.591 4.431 1.00 87.31 113 GLN A N 1
ATOM 893 C CA . GLN A 1 113 ? -15.567 -0.249 5.539 1.00 87.31 113 GLN A CA 1
ATOM 894 C C . GLN A 1 113 ? -16.295 0.556 6.621 1.00 87.31 113 GLN A C 1
ATOM 896 O O . GLN A 1 113 ? -17.327 0.114 7.122 1.00 87.31 113 GLN A O 1
ATOM 901 N N . LEU A 1 114 ? -15.808 1.753 6.964 1.00 88.88 114 LEU A N 1
ATOM 902 C CA . LEU A 1 114 ? -16.482 2.630 7.927 1.00 88.88 114 LEU A CA 1
ATOM 903 C C . LEU A 1 114 ? -17.831 3.133 7.400 1.00 88.88 114 LEU A C 1
ATOM 905 O O . LEU A 1 114 ? -18.806 3.158 8.152 1.00 88.88 114 LEU A O 1
ATOM 909 N N . LYS A 1 115 ? -17.914 3.484 6.109 1.00 90.25 115 LYS A N 1
ATOM 910 C CA . LYS A 1 115 ? -19.182 3.858 5.460 1.00 90.25 115 LYS A CA 1
ATOM 911 C C . LYS A 1 115 ? -20.183 2.700 5.500 1.00 90.25 115 LYS A C 1
ATOM 913 O O . LYS A 1 115 ? -21.316 2.903 5.932 1.00 90.25 115 LYS A O 1
ATOM 918 N N . ASP A 1 116 ? -19.758 1.492 5.133 1.00 87.50 116 ASP A N 1
ATOM 919 C CA . ASP A 1 116 ? -20.607 0.295 5.149 1.00 87.50 116 ASP A CA 1
ATOM 920 C C . ASP A 1 116 ? -21.059 -0.066 6.578 1.00 87.50 116 ASP A C 1
ATOM 922 O O . ASP A 1 116 ? -22.215 -0.438 6.797 1.00 87.50 116 ASP A O 1
ATOM 926 N N . TYR A 1 117 ? -20.172 0.075 7.571 1.00 84.88 117 TYR A N 1
ATOM 927 C CA . TYR A 1 117 ? -20.494 -0.132 8.986 1.00 84.88 117 TYR A CA 1
ATOM 928 C C . TYR A 1 117 ? -21.544 0.862 9.483 1.00 84.88 117 TYR A C 1
ATOM 930 O O . TYR A 1 117 ? -22.537 0.463 10.102 1.00 84.88 117 TYR A O 1
ATOM 938 N N . HIS A 1 118 ? -21.353 2.149 9.186 1.00 87.50 118 HIS A N 1
ATOM 939 C CA . HIS A 1 118 ? -22.292 3.192 9.574 1.00 87.50 118 HIS A CA 1
ATOM 940 C C . HIS A 1 118 ? -23.665 2.972 8.936 1.00 87.50 118 HIS A C 1
ATOM 942 O O . HIS A 1 118 ? -24.679 3.048 9.622 1.00 87.50 118 HIS A O 1
ATOM 948 N N . GLN A 1 119 ? -23.717 2.613 7.651 1.00 88.44 119 GLN A N 1
ATOM 949 C CA . GLN A 1 119 ? -24.980 2.321 6.965 1.00 88.44 119 GLN A CA 1
ATOM 950 C C . GLN A 1 119 ? -25.727 1.131 7.582 1.00 88.44 119 GLN A C 1
ATOM 952 O O . GLN A 1 119 ? -26.950 1.166 7.691 1.00 88.44 119 GLN A O 1
ATOM 957 N N . LYS A 1 120 ? -25.011 0.087 8.015 1.00 84.94 120 LYS A N 1
ATOM 958 C CA . LYS A 1 120 ? -25.622 -1.111 8.615 1.00 84.94 120 LYS A CA 1
ATOM 959 C C . LYS A 1 120 ? -26.074 -0.909 10.059 1.00 84.94 120 LYS A C 1
ATOM 961 O O . LYS A 1 120 ? -27.063 -1.506 10.471 1.00 84.94 120 LYS A O 1
ATOM 966 N N . THR A 1 121 ? -25.337 -0.122 10.841 1.00 83.56 121 THR A N 1
ATOM 967 C CA . THR A 1 121 ? -25.531 -0.038 12.301 1.00 83.56 121 THR A CA 1
ATOM 968 C C . THR A 1 121 ? -26.083 1.301 12.776 1.00 83.56 121 THR A C 1
ATOM 970 O O . THR A 1 121 ? -26.571 1.385 13.900 1.00 83.56 121 THR A O 1
ATOM 973 N N . SER A 1 122 ? -25.998 2.349 11.950 1.00 86.44 122 SER A N 1
ATOM 974 C CA . SER A 1 122 ? -26.199 3.755 12.336 1.00 86.44 122 SER A CA 1
ATOM 975 C C . SER A 1 122 ? -25.281 4.227 13.476 1.00 86.44 122 SER A C 1
ATOM 977 O O . SER A 1 122 ? -25.555 5.242 14.116 1.00 86.44 122 SER A O 1
ATOM 979 N N . LYS A 1 123 ? -24.179 3.510 13.737 1.00 83.69 123 LYS A N 1
ATOM 980 C CA . LYS A 1 123 ? -23.188 3.833 14.772 1.00 83.69 123 LYS A CA 1
ATOM 981 C C . LYS A 1 123 ? -21.904 4.382 14.153 1.00 83.69 123 LYS A C 1
ATOM 983 O O . LYS A 1 123 ? -21.604 4.125 12.991 1.00 83.69 123 LYS A O 1
ATOM 988 N N . ASN A 1 124 ? -21.156 5.142 14.950 1.00 85.62 124 ASN A N 1
ATOM 989 C CA . ASN A 1 124 ? -19.838 5.709 14.618 1.00 85.62 124 ASN A CA 1
ATOM 990 C C . ASN A 1 124 ? -18.805 5.386 15.711 1.00 85.62 124 ASN A C 1
ATOM 992 O O . ASN A 1 124 ? -17.908 6.173 16.004 1.00 85.62 124 ASN A O 1
ATOM 996 N N . ASP A 1 125 ? -18.971 4.244 16.368 1.00 86.88 125 ASP A N 1
ATOM 997 C CA . ASP A 1 125 ? -18.188 3.819 17.528 1.00 86.88 125 ASP A CA 1
ATOM 998 C C . ASP A 1 125 ? -17.110 2.782 17.182 1.00 86.88 125 ASP A C 1
ATOM 1000 O O . ASP A 1 125 ? -16.459 2.261 18.082 1.00 86.88 125 ASP A O 1
ATOM 1004 N N . PHE A 1 126 ? -16.886 2.520 15.892 1.00 85.25 126 PHE A N 1
ATOM 1005 C CA . PHE A 1 126 ? -15.823 1.654 15.399 1.00 85.25 126 PHE A CA 1
ATOM 1006 C C . PHE A 1 126 ? -14.737 2.459 14.679 1.00 85.25 126 PHE A C 1
ATOM 1008 O O . PHE A 1 126 ? -15.035 3.386 13.922 1.00 85.25 126 PHE A O 1
ATOM 1015 N N . LYS A 1 127 ? -13.469 2.101 14.892 1.00 90.12 127 LYS A N 1
ATOM 1016 C CA . LYS A 1 127 ? -12.312 2.771 14.287 1.00 90.12 127 LYS A CA 1
ATOM 1017 C C . LYS A 1 127 ? -11.330 1.761 13.710 1.00 90.12 127 LYS A C 1
ATOM 1019 O O . LYS A 1 127 ? -11.009 0.763 14.340 1.00 90.12 127 LYS A O 1
ATOM 1024 N N . PHE A 1 128 ? -10.781 2.075 12.547 1.00 89.88 128 PHE A N 1
ATOM 1025 C CA . PHE A 1 128 ? -9.581 1.420 12.035 1.00 89.88 128 PHE A CA 1
ATOM 1026 C C . PHE A 1 128 ? -8.393 2.354 12.236 1.00 89.88 128 PHE A C 1
ATOM 1028 O O . PHE A 1 128 ? -8.464 3.532 11.877 1.00 89.88 128 PHE A O 1
ATOM 1035 N N . ILE A 1 129 ? -7.309 1.826 12.791 1.00 91.88 129 ILE A N 1
ATOM 1036 C CA . ILE A 1 129 ? -6.067 2.555 13.030 1.00 91.88 129 ILE A CA 1
ATOM 1037 C C . ILE A 1 129 ? -4.990 1.871 12.199 1.00 91.88 129 ILE A C 1
ATOM 1039 O O . ILE A 1 129 ? -4.598 0.746 12.499 1.00 91.88 129 ILE A O 1
ATOM 1043 N N . ILE A 1 130 ? -4.555 2.538 11.133 1.00 93.06 130 ILE A N 1
ATOM 1044 C CA . ILE A 1 130 ? -3.459 2.074 10.283 1.00 93.06 130 ILE A CA 1
ATOM 1045 C C . ILE A 1 130 ? -2.186 2.751 10.782 1.00 93.06 130 ILE A C 1
ATOM 1047 O O . ILE A 1 130 ? -2.118 3.978 10.853 1.00 93.06 130 ILE A O 1
ATOM 1051 N N . TYR A 1 131 ? -1.200 1.945 11.163 1.00 93.00 131 TYR A N 1
ATOM 1052 C CA . TYR A 1 131 ? 0.091 2.426 11.644 1.00 93.00 131 TYR A CA 1
ATOM 1053 C C . TYR A 1 131 ? 1.062 2.659 10.489 1.00 93.00 131 TYR A C 1
ATOM 1055 O O . TYR A 1 131 ? 0.934 2.063 9.414 1.00 93.00 131 TYR A O 1
ATOM 1063 N N . GLU A 1 132 ? 2.053 3.517 10.723 1.00 92.88 132 GLU A N 1
ATOM 1064 C CA . GLU A 1 132 ? 3.144 3.710 9.775 1.00 92.88 132 GLU A CA 1
ATOM 1065 C C . GLU A 1 132 ? 3.909 2.394 9.551 1.00 92.88 132 GLU A C 1
ATOM 1067 O O . GLU A 1 132 ? 3.989 1.561 10.462 1.00 92.88 132 GLU A O 1
ATOM 1072 N N . PRO A 1 133 ? 4.494 2.179 8.356 1.00 91.19 133 PRO A N 1
ATOM 1073 C CA . PRO A 1 133 ? 5.195 0.941 8.050 1.00 91.19 133 PRO A CA 1
ATOM 1074 C C . PRO A 1 133 ? 6.337 0.672 9.027 1.00 91.19 133 PRO A C 1
ATOM 1076 O O . PRO A 1 133 ? 7.214 1.518 9.229 1.00 91.19 133 PRO A O 1
ATOM 1079 N N . LEU A 1 134 ? 6.345 -0.523 9.608 1.00 90.12 134 LEU A N 1
ATOM 1080 C CA . LEU A 1 134 ? 7.281 -0.882 10.665 1.00 90.12 134 LEU A CA 1
ATOM 1081 C C . LEU A 1 134 ? 8.737 -0.853 10.179 1.00 90.12 134 LEU A C 1
ATOM 1083 O O . LEU A 1 134 ? 9.057 -1.257 9.057 1.00 90.12 134 LEU A O 1
ATOM 1087 N N . GLY A 1 135 ? 9.642 -0.403 11.051 1.00 86.25 135 GLY A N 1
ATOM 1088 C CA . GLY A 1 135 ? 11.067 -0.256 10.733 1.00 86.25 135 GLY A CA 1
ATOM 1089 C C . GLY A 1 135 ? 11.403 0.969 9.880 1.00 86.25 135 GLY A C 1
ATOM 1090 O O . GLY A 1 135 ? 12.489 1.021 9.300 1.00 86.25 135 GLY A O 1
ATOM 1091 N N . THR A 1 136 ? 10.484 1.931 9.780 1.00 89.19 136 THR A N 1
ATOM 1092 C CA . THR A 1 136 ? 10.733 3.264 9.214 1.00 89.19 136 THR A CA 1
ATOM 1093 C C . THR A 1 136 ? 10.896 4.297 10.325 1.00 89.19 136 THR A C 1
ATOM 1095 O O . THR A 1 136 ? 10.352 4.128 11.411 1.00 89.19 136 THR A O 1
ATOM 1098 N N . GLU A 1 137 ? 11.575 5.411 10.041 1.00 91.38 137 GLU A N 1
ATOM 1099 C CA . GLU A 1 137 ? 11.684 6.527 10.996 1.00 91.38 137 GLU A CA 1
ATOM 1100 C C . GLU A 1 137 ? 10.314 7.090 11.401 1.00 91.38 137 GLU A C 1
ATOM 1102 O O . GLU A 1 137 ? 10.135 7.539 12.529 1.00 91.38 137 GLU A O 1
ATOM 1107 N N . ALA A 1 138 ? 9.337 7.060 10.487 1.00 92.06 138 ALA A N 1
ATOM 1108 C CA . ALA A 1 138 ? 7.967 7.476 10.774 1.00 92.06 138 ALA A CA 1
ATOM 1109 C C . ALA A 1 138 ? 7.306 6.545 11.803 1.00 92.06 138 ALA A C 1
ATOM 1111 O O . ALA A 1 138 ? 6.688 7.023 12.751 1.00 92.06 138 ALA A O 1
ATOM 1112 N N . SER A 1 139 ? 7.495 5.230 11.660 1.00 92.06 139 SER A N 1
ATOM 1113 C CA . SER A 1 139 ? 7.038 4.252 12.649 1.00 92.06 139 SER A CA 1
ATOM 1114 C C . SER A 1 139 ? 7.776 4.389 13.982 1.00 92.06 139 SER A C 1
ATOM 1116 O O . SER A 1 139 ? 7.120 4.334 15.015 1.00 92.06 139 SER A O 1
ATOM 1118 N N . ASP A 1 140 ? 9.089 4.635 13.986 1.00 92.06 140 ASP A N 1
ATOM 1119 C CA . ASP A 1 140 ? 9.851 4.834 15.228 1.00 92.06 140 ASP A CA 1
ATOM 1120 C C . ASP A 1 140 ? 9.353 6.070 16.004 1.00 92.06 140 ASP A C 1
ATOM 1122 O O . ASP A 1 140 ? 9.153 6.004 17.217 1.00 92.06 140 ASP A O 1
ATOM 1126 N N . LYS A 1 141 ? 9.078 7.183 15.304 1.00 94.38 141 LYS A N 1
ATOM 1127 C CA . LYS A 1 141 ? 8.464 8.385 15.899 1.00 94.38 141 LYS A CA 1
ATOM 1128 C C . LYS A 1 141 ? 7.066 8.096 16.439 1.00 94.38 141 LYS A C 1
ATOM 1130 O O . LYS A 1 141 ? 6.757 8.480 17.561 1.00 94.38 141 LYS A O 1
ATOM 1135 N N . GLN A 1 142 ? 6.246 7.383 15.667 1.00 93.88 142 GLN A N 1
ATOM 1136 C CA . GLN A 1 142 ? 4.900 7.002 16.086 1.00 93.88 142 GLN A CA 1
ATOM 1137 C C . GLN A 1 142 ? 4.919 6.095 17.329 1.00 93.88 142 GLN A C 1
ATOM 1139 O O . GLN A 1 142 ? 4.066 6.243 18.199 1.00 93.88 142 GLN A O 1
ATOM 1144 N N . ILE A 1 143 ? 5.890 5.182 17.444 1.00 91.50 143 ILE A N 1
ATOM 1145 C CA . ILE A 1 143 ? 6.079 4.350 18.641 1.00 91.50 143 ILE A CA 1
ATOM 1146 C C . ILE A 1 143 ? 6.419 5.236 19.843 1.00 91.50 143 ILE A C 1
ATOM 1148 O O . ILE A 1 143 ? 5.723 5.153 20.851 1.00 91.50 143 ILE A O 1
ATOM 1152 N N . LEU A 1 144 ? 7.396 6.138 19.714 1.00 93.12 144 LEU A N 1
ATOM 1153 C CA . LEU A 1 144 ? 7.767 7.072 20.782 1.00 93.12 144 LEU A CA 1
ATOM 1154 C C . LEU A 1 144 ? 6.577 7.918 21.257 1.00 93.12 144 LEU A C 1
ATOM 1156 O O . LEU A 1 144 ? 6.371 8.069 22.459 1.00 93.12 144 LEU A O 1
ATOM 1160 N N . GLU A 1 145 ? 5.774 8.444 20.333 1.00 94.25 145 GLU A N 1
ATOM 1161 C CA . GLU A 1 145 ? 4.592 9.250 20.660 1.00 94.25 145 GLU A CA 1
ATOM 1162 C C . GLU A 1 145 ? 3.510 8.453 21.404 1.00 94.25 145 GLU A C 1
ATOM 1164 O O . GLU A 1 145 ? 2.826 9.001 22.269 1.00 94.25 145 GLU A O 1
ATOM 1169 N N . LEU A 1 146 ? 3.346 7.166 21.084 1.00 91.81 146 LEU A N 1
ATOM 1170 C CA . LEU A 1 146 ? 2.297 6.319 21.657 1.00 91.81 146 LEU A CA 1
ATOM 1171 C C . LEU A 1 146 ? 2.708 5.621 22.956 1.00 91.81 146 LEU A C 1
ATOM 1173 O O . LEU A 1 146 ? 1.855 5.404 23.816 1.00 91.81 146 LEU A O 1
ATOM 1177 N N . THR A 1 147 ? 3.977 5.234 23.093 1.00 91.62 147 THR A N 1
ATOM 1178 C CA . THR A 1 147 ? 4.462 4.407 24.212 1.00 91.62 147 THR A CA 1
ATOM 1179 C C . THR A 1 147 ? 5.442 5.140 25.126 1.00 91.62 147 THR A C 1
ATOM 1181 O O . THR A 1 147 ? 5.666 4.697 26.251 1.00 91.62 147 THR A O 1
ATOM 1184 N N . GLY A 1 148 ? 6.025 6.252 24.669 1.00 92.38 148 GLY A N 1
ATOM 1185 C CA . GLY A 1 148 ? 7.138 6.927 25.340 1.00 92.38 148 GLY A CA 1
ATOM 1186 C C . GLY A 1 148 ? 8.495 6.239 25.145 1.00 92.38 148 GLY A C 1
ATOM 1187 O O . GLY A 1 148 ? 9.483 6.684 25.727 1.00 92.38 148 GLY A O 1
ATOM 1188 N N . GLU A 1 149 ? 8.566 5.171 24.345 1.00 89.25 149 GLU A N 1
ATOM 1189 C CA . GLU A 1 149 ? 9.791 4.407 24.099 1.00 89.25 149 GLU A CA 1
ATOM 1190 C C . GLU A 1 149 ? 10.499 4.872 22.820 1.00 89.25 149 GLU A C 1
ATOM 1192 O O . GLU A 1 149 ? 9.946 4.797 21.722 1.00 89.25 149 GLU A O 1
ATOM 1197 N N . ASP A 1 150 ? 11.751 5.320 22.944 1.00 90.56 150 ASP A N 1
ATOM 1198 C CA . ASP A 1 150 ? 12.577 5.667 21.786 1.00 90.56 150 ASP A CA 1
ATOM 1199 C C . ASP A 1 150 ? 13.268 4.423 21.215 1.00 90.56 150 ASP A C 1
ATOM 1201 O O . ASP A 1 150 ? 14.268 3.933 21.745 1.00 90.56 150 ASP A O 1
ATOM 1205 N N . VAL A 1 151 ? 12.743 3.940 20.090 1.00 87.25 151 VAL A N 1
ATOM 1206 C CA . VAL A 1 151 ? 13.277 2.786 19.354 1.00 87.25 151 VAL A CA 1
ATOM 1207 C C . VAL A 1 151 ? 14.146 3.180 18.151 1.00 87.25 151 VAL A C 1
ATOM 1209 O O . VAL A 1 151 ? 14.576 2.311 17.384 1.00 87.25 151 VAL A O 1
ATOM 1212 N N . SER A 1 152 ? 14.441 4.473 17.967 1.00 86.19 152 SER A N 1
ATOM 1213 C CA . SER A 1 152 ? 15.205 4.971 16.812 1.00 86.19 152 SER A CA 1
ATOM 1214 C C . SER A 1 152 ? 16.603 4.347 16.729 1.00 86.19 152 SER A C 1
ATOM 1216 O O . SER A 1 152 ? 17.032 3.918 15.654 1.00 86.19 152 SER A O 1
ATOM 1218 N N . ASN A 1 153 ? 17.257 4.197 17.886 1.00 86.62 153 ASN A N 1
ATOM 1219 C CA . ASN A 1 153 ? 18.600 3.633 18.039 1.00 86.62 153 ASN A CA 1
ATOM 1220 C C . ASN A 1 153 ? 18.621 2.100 18.170 1.00 86.62 153 ASN A C 1
ATOM 1222 O O . ASN A 1 153 ? 19.692 1.502 18.299 1.00 86.62 153 ASN A O 1
ATOM 1226 N N . THR A 1 154 ? 17.458 1.445 18.133 1.00 85.88 154 THR A N 1
ATOM 1227 C CA . THR A 1 154 ? 17.361 -0.013 18.226 1.00 85.88 154 THR A CA 1
ATOM 1228 C C . THR A 1 154 ? 18.047 -0.662 17.021 1.00 85.88 154 THR A C 1
ATOM 1230 O O . THR A 1 154 ? 17.740 -0.314 15.875 1.00 85.88 154 THR A O 1
ATOM 1233 N N . PRO A 1 155 ? 18.956 -1.633 17.226 1.00 84.12 155 PRO A N 1
ATOM 1234 C CA . PRO A 1 155 ? 19.575 -2.367 16.130 1.00 84.12 155 PRO A CA 1
ATOM 1235 C C . PRO A 1 155 ? 18.537 -2.966 15.173 1.00 84.12 155 PRO A C 1
ATOM 1237 O O . PRO A 1 155 ? 17.533 -3.527 15.606 1.00 84.12 155 PRO A O 1
ATOM 1240 N N . ALA A 1 156 ? 18.798 -2.912 13.863 1.00 78.12 156 ALA A N 1
ATOM 1241 C CA . ALA A 1 156 ? 17.830 -3.313 12.834 1.00 78.12 156 ALA A CA 1
ATOM 1242 C C . ALA A 1 156 ? 17.292 -4.751 12.988 1.00 78.12 156 ALA A C 1
ATOM 1244 O O . ALA A 1 156 ? 16.149 -5.015 12.628 1.00 78.12 156 ALA A O 1
ATOM 1245 N N . TYR A 1 157 ? 18.092 -5.670 13.541 1.00 77.31 157 TYR A N 1
ATOM 1246 C CA . TYR A 1 157 ? 17.692 -7.061 13.786 1.00 77.31 157 TYR A CA 1
ATOM 1247 C C . TYR A 1 157 ? 16.764 -7.238 15.001 1.00 77.31 157 TYR A C 1
ATOM 1249 O O . TYR A 1 157 ? 16.136 -8.284 15.129 1.00 77.31 157 TYR A O 1
ATOM 1257 N N . LEU A 1 158 ? 16.677 -6.234 15.879 1.00 78.69 158 LEU A N 1
ATOM 1258 C CA . LEU A 1 158 ? 15.748 -6.186 17.012 1.00 78.69 158 LEU A CA 1
ATOM 1259 C C . LEU A 1 158 ? 14.479 -5.396 16.683 1.00 78.69 158 LEU A C 1
ATOM 1261 O O . LEU A 1 158 ? 13.500 -5.489 17.420 1.00 78.69 158 LEU A O 1
ATOM 1265 N N . LYS A 1 159 ? 14.471 -4.625 15.585 1.00 79.25 159 LYS A N 1
ATOM 1266 C CA . LYS A 1 159 ? 13.291 -3.850 15.201 1.00 79.25 159 LYS A CA 1
ATOM 1267 C C . LYS A 1 159 ? 12.142 -4.788 14.800 1.00 79.25 159 LYS A C 1
ATOM 1269 O O . LYS A 1 159 ? 12.352 -5.705 13.994 1.00 79.25 159 LYS A O 1
ATOM 1274 N N . PRO A 1 160 ? 10.917 -4.540 15.294 1.00 73.75 160 PRO A N 1
ATOM 1275 C CA . PRO A 1 160 ? 9.749 -5.356 14.991 1.00 73.75 160 PRO A CA 1
ATOM 1276 C C . PRO A 1 160 ? 9.280 -5.081 13.557 1.00 73.75 160 PRO A C 1
ATOM 1278 O O . PRO A 1 160 ? 8.360 -4.316 13.335 1.00 73.75 160 PRO A O 1
ATOM 1281 N N . THR A 1 161 ? 9.943 -5.660 12.553 1.00 77.19 161 THR A N 1
ATOM 1282 C CA . THR A 1 161 ? 9.687 -5.361 11.124 1.00 77.19 161 THR A CA 1
ATOM 1283 C C . THR A 1 161 ? 8.788 -6.379 10.420 1.00 77.19 161 THR A C 1
ATOM 1285 O O . THR A 1 161 ? 8.551 -6.259 9.216 1.00 77.19 161 THR A O 1
ATOM 1288 N N . CYS A 1 162 ? 8.329 -7.410 11.138 1.00 72.62 162 CYS A N 1
ATOM 1289 C CA . CYS A 1 162 ? 7.614 -8.575 10.597 1.00 72.62 162 CYS A CA 1
ATOM 1290 C C . CYS A 1 162 ? 8.373 -9.319 9.472 1.00 72.62 162 CYS A C 1
ATOM 1292 O O . CYS A 1 162 ? 7.760 -10.035 8.684 1.00 72.62 162 CYS A O 1
ATOM 1294 N N . LYS A 1 163 ? 9.699 -9.129 9.352 1.00 69.00 163 LYS A N 1
ATOM 1295 C CA . LYS A 1 163 ? 10.552 -9.816 8.358 1.00 69.00 163 LYS A CA 1
ATOM 1296 C C . LYS A 1 163 ? 10.978 -11.208 8.807 1.00 69.00 163 LYS A C 1
ATOM 1298 O O . LYS A 1 163 ? 11.121 -12.109 7.988 1.00 69.00 163 LYS A O 1
ATOM 1303 N N . THR A 1 164 ? 11.193 -11.379 10.104 1.00 55.31 164 THR A N 1
ATOM 1304 C CA . THR A 1 164 ? 11.209 -12.694 10.737 1.00 55.31 164 THR A CA 1
ATOM 1305 C C . THR A 1 164 ? 9.744 -13.052 10.976 1.00 55.31 164 THR A C 1
ATOM 1307 O O . THR A 1 164 ? 8.983 -12.183 11.392 1.00 55.31 164 THR A O 1
ATOM 1310 N N . GLY A 1 165 ? 9.313 -14.273 10.644 1.00 45.72 165 GLY A N 1
ATOM 1311 C CA . GLY A 1 165 ? 7.909 -14.728 10.704 1.00 45.72 165 GLY A CA 1
ATOM 1312 C C . GLY A 1 165 ? 7.301 -14.806 12.113 1.00 45.72 165 GLY A C 1
ATOM 1313 O O . GLY A 1 165 ? 6.564 -15.736 12.421 1.00 45.72 165 GLY A O 1
ATOM 1314 N N . VAL A 1 166 ? 7.649 -13.866 12.986 1.00 44.84 166 VAL A N 1
ATOM 1315 C CA . VAL A 1 166 ? 7.129 -13.705 14.333 1.00 44.84 166 VAL A CA 1
ATOM 1316 C C . VAL A 1 166 ? 5.766 -13.036 14.214 1.00 44.84 166 VAL A C 1
ATOM 1318 O O . VAL A 1 166 ? 5.657 -11.867 13.845 1.00 44.84 166 VAL A O 1
ATOM 1321 N N . ALA A 1 167 ? 4.718 -13.806 14.489 1.00 45.75 167 ALA A N 1
ATOM 1322 C CA . ALA A 1 167 ? 3.383 -13.267 14.677 1.00 45.75 167 ALA A CA 1
ATOM 1323 C C . ALA A 1 167 ? 3.383 -12.359 15.917 1.00 45.75 167 ALA A C 1
ATOM 1325 O O . ALA A 1 167 ? 3.793 -12.786 16.996 1.00 45.75 167 ALA A O 1
ATOM 1326 N N . PHE A 1 168 ? 2.923 -11.117 15.766 1.00 47.94 168 PHE A N 1
ATOM 1327 C CA . PHE A 1 168 ? 2.637 -10.246 16.901 1.00 47.94 168 PHE A CA 1
ATOM 1328 C C . PHE A 1 168 ? 1.246 -10.597 17.431 1.00 47.94 168 PHE A C 1
ATOM 1330 O O . PHE A 1 168 ? 0.241 -10.314 16.784 1.00 47.94 168 PHE A O 1
ATOM 1337 N N . GLY A 1 169 ? 1.207 -11.249 18.589 1.00 35.03 169 GLY A N 1
ATOM 1338 C CA . GLY A 1 169 ? 0.010 -11.426 19.400 1.00 35.03 169 GLY A CA 1
ATOM 1339 C C . GLY A 1 169 ? 0.382 -11.128 20.846 1.00 35.03 169 GLY A C 1
ATOM 1340 O O . GLY A 1 169 ? 1.185 -11.860 21.423 1.00 35.03 169 GLY A O 1
ATOM 1341 N N . PHE A 1 170 ? -0.156 -10.038 21.386 1.00 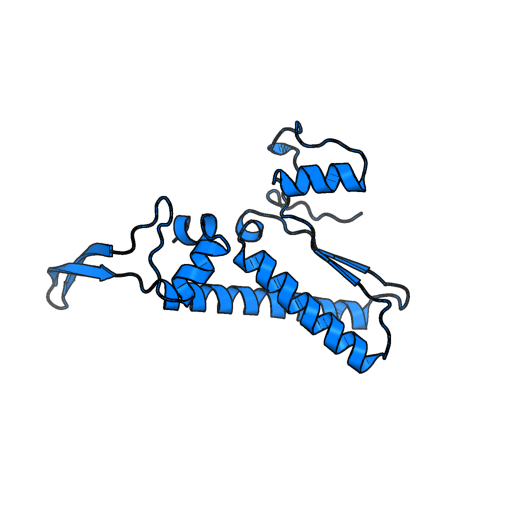29.89 170 PHE A N 1
ATOM 1342 C CA . PHE A 1 170 ? -0.215 -9.763 22.819 1.00 29.89 170 PHE A CA 1
ATOM 1343 C C . PHE A 1 170 ? -1.684 -9.674 23.211 1.00 29.89 170 PHE A C 1
ATOM 1345 O O . PHE A 1 170 ? -2.447 -9.061 22.428 1.00 29.89 170 PHE A O 1
#

Organism: NCBI:txid992039

Sequence (170 aa):
MHPFLENLDANIIEAIEENENFEIKGFEKDFKAMLFDRNGVETECDLKVDCKELLSLLKDKINEGVANFFAGFSKVMAENIDDQCRAFHIFLGGNASRSALVKQAFENAKEKQLKDYHQKTSKNDFKFIIYEPLGTEASDKQILELTGEDVSNTPAYLKPTCKTGVAFGF

Secondary structure (DSSP, 8-state):
-HHHHHT--HHHHHHHHHT-----TT--SEEEEEEE-TTS-EEEEEEE--HHHHHHHHHHHHHHHHHHHHHHHHHHHHHH--TT--EEEE---SSGGG-HHHHHHHHHHHHHHHHHHHHHHS----EEEEPPPTTSHHHHHHHHHHHS---TTS-TTTS--S-S------